Protein AF-A0A2W6THM1-F1 (afdb_monomer_lite)

Radius of gyration: 15.19 Å; chains: 1; bounding box: 40×32×38 Å

Structure (mmCIF, N/CA/C/O backbone):
data_AF-A0A2W6THM1-F1
#
_entry.id   AF-A0A2W6THM1-F1
#
loop_
_atom_site.group_PDB
_atom_site.id
_atom_site.type_symbol
_atom_site.label_atom_id
_atom_site.label_alt_id
_atom_site.label_comp_id
_atom_site.label_asym_id
_atom_site.label_entity_id
_atom_site.label_seq_id
_atom_site.pdbx_PDB_ins_code
_atom_site.Cartn_x
_atom_site.Cartn_y
_atom_site.Cartn_z
_atom_site.occupancy
_atom_site.B_iso_or_equiv
_atom_site.auth_seq_id
_atom_site.auth_comp_id
_atom_site.auth_asym_id
_atom_site.auth_atom_id
_atom_site.pdbx_PDB_model_num
ATOM 1 N N . MET A 1 1 ? -6.007 -5.108 13.536 1.00 90.06 1 MET A N 1
ATOM 2 C CA . MET A 1 1 ? -6.013 -4.083 12.467 1.00 90.06 1 MET A CA 1
ATOM 3 C C . MET A 1 1 ? -7.214 -4.300 11.558 1.00 90.06 1 MET A C 1
ATOM 5 O O . MET A 1 1 ? -7.447 -5.442 11.184 1.00 90.06 1 MET A O 1
ATOM 9 N N . ILE A 1 2 ? -7.938 -3.241 11.189 1.00 93.19 2 ILE A N 1
ATOM 10 C CA . ILE A 1 2 ? -9.060 -3.275 10.232 1.00 93.19 2 ILE A CA 1
ATOM 11 C C . ILE A 1 2 ? -8.714 -2.361 9.041 1.00 93.19 2 ILE A C 1
ATOM 13 O O . ILE A 1 2 ? -8.436 -1.182 9.273 1.00 93.19 2 ILE A O 1
ATOM 17 N N . PRO A 1 3 ? -8.680 -2.857 7.789 1.00 95.31 3 PRO A N 1
ATOM 18 C CA . PRO A 1 3 ? -8.371 -2.030 6.623 1.00 95.31 3 PRO A CA 1
ATOM 19 C C . PRO A 1 3 ? -9.511 -1.047 6.320 1.00 95.31 3 PRO A C 1
ATOM 21 O O . PRO A 1 3 ? -10.680 -1.407 6.412 1.00 95.31 3 PRO A O 1
ATOM 24 N N . ILE A 1 4 ? -9.170 0.181 5.924 1.00 96.69 4 ILE A N 1
ATOM 25 C CA . ILE A 1 4 ? -10.129 1.205 5.475 1.00 96.69 4 ILE A CA 1
ATOM 26 C C . ILE A 1 4 ? -10.003 1.393 3.966 1.00 96.69 4 ILE A C 1
ATOM 28 O O . ILE A 1 4 ? -10.966 1.212 3.232 1.00 96.69 4 ILE A O 1
ATOM 32 N N . GLN A 1 5 ? -8.810 1.747 3.487 1.00 97.81 5 GLN A N 1
ATOM 33 C CA . GLN A 1 5 ? -8.582 2.054 2.077 1.00 97.81 5 GLN A CA 1
ATOM 34 C C . GLN A 1 5 ? -7.159 1.676 1.671 1.00 97.81 5 GLN A C 1
ATOM 36 O O . GLN A 1 5 ? -6.216 1.890 2.430 1.00 97.81 5 GLN A O 1
ATOM 41 N N . LEU A 1 6 ? -6.989 1.179 0.448 1.00 98.38 6 LEU A N 1
ATOM 42 C CA . LEU A 1 6 ? -5.686 1.031 -0.196 1.00 98.38 6 LEU A CA 1
ATOM 43 C C . LEU A 1 6 ? -5.664 1.816 -1.508 1.00 98.38 6 LEU A C 1
ATOM 45 O O . LEU A 1 6 ? -6.508 1.600 -2.375 1.00 98.38 6 LEU A O 1
ATOM 49 N N . THR A 1 7 ? -4.674 2.688 -1.672 1.00 98.62 7 THR A N 1
ATOM 50 C CA . THR A 1 7 ? -4.351 3.332 -2.948 1.00 98.62 7 THR A CA 1
ATOM 51 C C . THR A 1 7 ? -3.069 2.729 -3.513 1.00 98.62 7 THR A C 1
ATOM 53 O O . THR A 1 7 ? -2.063 2.675 -2.808 1.00 98.62 7 THR A O 1
ATOM 56 N N . LEU A 1 8 ? -3.093 2.323 -4.786 1.00 97.75 8 LEU A N 1
ATOM 57 C CA . LEU A 1 8 ? -1.963 1.729 -5.514 1.00 97.75 8 LEU A CA 1
ATOM 58 C C . LEU A 1 8 ? -1.738 2.456 -6.835 1.00 97.75 8 LEU A C 1
ATOM 60 O O . LEU A 1 8 ? -2.699 2.754 -7.533 1.00 97.75 8 LEU A O 1
ATOM 64 N N . GLU A 1 9 ? -0.488 2.702 -7.203 1.00 98.31 9 GLU A N 1
ATOM 65 C CA . GLU A 1 9 ? -0.098 3.305 -8.483 1.00 98.31 9 GLU A CA 1
ATOM 66 C C . GLU A 1 9 ? 1.304 2.821 -8.863 1.00 98.31 9 GLU A C 1
ATOM 68 O O . GLU A 1 9 ? 2.178 2.713 -7.998 1.00 98.31 9 GLU A O 1
ATOM 73 N N . GLY A 1 10 ? 1.526 2.533 -10.146 1.00 97.19 10 GLY A N 1
ATOM 74 C CA . GLY A 1 10 ? 2.810 2.090 -10.688 1.00 97.19 10 GLY A CA 1
ATOM 75 C C . GLY A 1 10 ? 3.384 0.814 -10.066 1.00 97.19 10 GLY A C 1
ATOM 76 O O . GLY A 1 10 ? 4.607 0.668 -10.010 1.00 97.19 10 GLY A O 1
ATOM 77 N N . LEU A 1 11 ? 2.541 -0.101 -9.583 1.00 95.44 11 LEU A N 1
ATOM 78 C CA . LEU A 1 11 ? 2.940 -1.323 -8.873 1.00 95.44 11 LEU A CA 1
ATOM 79 C C . LEU A 1 11 ? 2.455 -2.571 -9.621 1.00 95.44 11 LEU A C 1
ATOM 81 O O . LEU A 1 11 ? 1.253 -2.744 -9.800 1.00 95.44 11 LEU A O 1
ATOM 85 N N . TYR A 1 12 ? 3.357 -3.474 -10.016 1.00 94.00 12 TYR A N 1
ATOM 86 C CA . TYR A 1 12 ? 3.017 -4.691 -10.769 1.00 94.00 12 TYR A CA 1
ATOM 87 C C . TYR A 1 12 ? 2.056 -4.420 -11.945 1.00 94.00 12 TYR A C 1
ATOM 89 O O . TYR A 1 12 ? 2.411 -3.693 -12.867 1.00 94.00 12 TYR A O 1
ATOM 97 N N . SER A 1 13 ? 0.840 -4.981 -11.932 1.00 93.31 13 SER A N 1
ATOM 98 C CA . S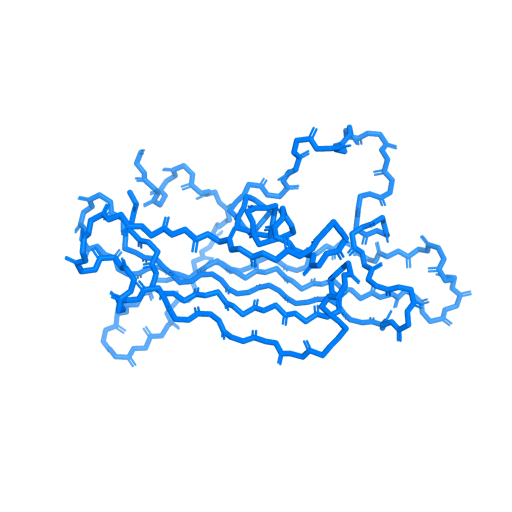ER A 1 13 ? -0.204 -4.751 -12.941 1.00 93.31 13 SER A CA 1
ATOM 99 C C . SER A 1 13 ? -0.985 -3.442 -12.749 1.00 93.31 13 SER A C 1
ATOM 101 O O . SER A 1 13 ? -1.666 -3.004 -13.672 1.00 93.31 13 SER A O 1
ATOM 103 N N . TYR A 1 14 ? -0.889 -2.796 -11.585 1.00 96.56 14 TYR A N 1
ATOM 104 C CA . TYR A 1 14 ? -1.532 -1.516 -11.277 1.00 96.56 14 TYR A CA 1
ATOM 105 C C . TYR A 1 14 ? -0.695 -0.353 -11.810 1.00 96.56 14 TYR A C 1
ATOM 107 O O . TYR A 1 14 ? -0.029 0.346 -11.050 1.00 96.56 14 TYR A O 1
ATOM 115 N N . GLN A 1 15 ? -0.686 -0.172 -13.133 1.00 96.12 15 GLN A N 1
ATOM 116 C CA . GLN A 1 15 ? 0.031 0.936 -13.773 1.00 96.12 15 GLN A CA 1
ATOM 117 C C . GLN A 1 15 ? -0.556 2.293 -13.349 1.00 96.12 15 GLN A C 1
ATOM 119 O O . GLN A 1 15 ? 0.177 3.164 -12.886 1.00 96.12 15 GLN A O 1
ATOM 124 N N . GLU A 1 16 ? -1.877 2.432 -13.457 1.00 97.12 16 GLU A N 1
ATOM 125 C CA . GLU A 1 16 ? -2.622 3.641 -13.098 1.00 97.12 16 GLU A CA 1
ATOM 126 C C . GLU A 1 16 ? -3.120 3.593 -11.652 1.00 97.12 16 GLU A C 1
ATOM 128 O O . GLU A 1 16 ? -3.307 2.515 -11.080 1.00 97.12 16 GLU A O 1
ATOM 133 N N . ARG A 1 17 ? -3.402 4.767 -11.077 1.00 98.12 17 ARG A N 1
ATOM 134 C CA . ARG A 1 17 ? -3.891 4.887 -9.700 1.00 98.12 17 ARG A CA 1
ATOM 135 C C . ARG A 1 17 ? -5.235 4.181 -9.513 1.00 98.12 17 ARG A C 1
ATOM 137 O O . ARG A 1 17 ? -6.228 4.575 -10.113 1.00 98.12 17 ARG A O 1
ATOM 144 N N . GLN A 1 18 ? -5.271 3.208 -8.611 1.00 97.88 18 GLN A N 1
ATOM 145 C CA . GLN A 1 18 ? -6.482 2.530 -8.154 1.00 97.88 18 GLN A CA 1
ATOM 146 C C . GLN A 1 18 ? -6.715 2.800 -6.670 1.00 97.88 18 GLN A C 1
ATOM 148 O O . GLN A 1 18 ? -5.760 2.954 -5.907 1.00 97.88 18 GLN A O 1
ATOM 153 N N . LYS A 1 19 ? -7.987 2.831 -6.266 1.00 97.75 19 LYS A N 1
ATOM 154 C CA . LYS A 1 19 ? -8.411 2.901 -4.867 1.00 97.75 19 LYS A CA 1
ATOM 155 C C . LYS A 1 19 ? -9.341 1.736 -4.567 1.00 97.75 19 LYS A C 1
ATOM 157 O O . LYS A 1 19 ? -10.293 1.510 -5.307 1.00 97.75 19 LYS A O 1
ATOM 162 N N . ILE A 1 20 ? -9.057 1.025 -3.487 1.00 95.88 20 ILE A N 1
ATOM 163 C CA . ILE A 1 20 ? -9.891 -0.049 -2.960 1.00 95.88 20 ILE A CA 1
ATOM 164 C C . ILE A 1 20 ? -10.419 0.431 -1.615 1.00 95.88 20 ILE A C 1
ATOM 166 O O . ILE A 1 20 ? -9.630 0.669 -0.701 1.00 95.88 20 ILE A O 1
ATOM 170 N N . ASP A 1 21 ? -11.734 0.595 -1.525 1.00 95.06 21 ASP A N 1
ATOM 171 C CA . ASP A 1 21 ? -12.441 0.882 -0.280 1.00 95.06 21 ASP A CA 1
ATOM 172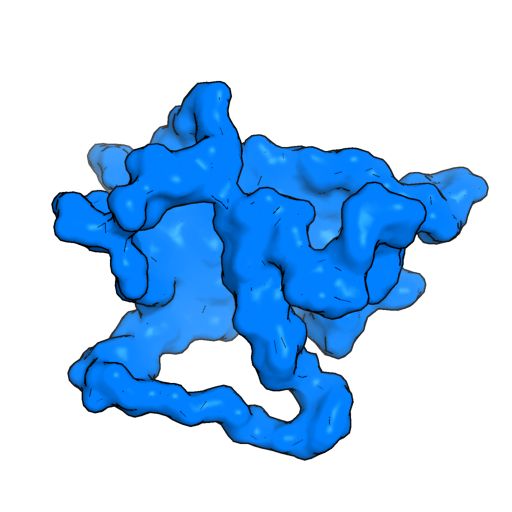 C C . ASP A 1 21 ? -12.829 -0.443 0.386 1.00 95.06 21 ASP A C 1
ATOM 174 O O . ASP A 1 21 ? -13.574 -1.246 -0.181 1.00 95.06 21 ASP A O 1
ATOM 178 N N . PHE A 1 22 ? -12.276 -0.692 1.572 1.00 94.25 22 PHE A N 1
ATOM 179 C CA . PHE A 1 22 ? -12.548 -1.894 2.350 1.00 94.25 22 PHE A CA 1
ATOM 180 C C . PHE A 1 22 ? -13.714 -1.724 3.314 1.00 94.25 22 PHE A C 1
ATOM 182 O O . PHE A 1 22 ? -14.200 -2.739 3.802 1.00 94.25 22 PHE A O 1
ATOM 189 N N . GLN A 1 23 ? -14.191 -0.505 3.584 1.00 90.25 23 GLN A N 1
ATOM 190 C CA . GLN A 1 23 ? -15.208 -0.271 4.612 1.00 90.25 23 GLN A CA 1
ATOM 191 C C . GLN A 1 23 ? -16.460 -1.110 4.330 1.00 90.25 23 GLN A C 1
ATOM 193 O O . GLN A 1 23 ? -16.822 -1.956 5.146 1.00 90.25 23 GLN A O 1
ATOM 198 N N . ASN A 1 24 ? -16.991 -1.013 3.107 1.00 83.81 24 ASN A N 1
ATOM 199 C CA . ASN A 1 24 ? -18.144 -1.803 2.652 1.00 83.81 24 ASN A CA 1
ATOM 200 C C . ASN A 1 24 ? -17.883 -3.322 2.670 1.00 83.81 24 ASN A C 1
ATOM 202 O O . ASN A 1 24 ? -18.798 -4.118 2.853 1.00 83.81 24 ASN A O 1
ATOM 206 N N . LEU A 1 25 ? -16.633 -3.742 2.452 1.00 84.12 25 LEU A N 1
ATOM 207 C CA . LEU A 1 25 ? -16.249 -5.157 2.397 1.00 84.12 25 LEU A CA 1
ATOM 208 C C . LEU A 1 25 ? -16.113 -5.770 3.796 1.00 84.12 25 LEU A C 1
ATOM 210 O O . LEU A 1 25 ? -16.378 -6.954 3.990 1.00 84.12 25 LEU A O 1
ATOM 214 N N . THR A 1 26 ? -15.682 -4.967 4.770 1.00 84.50 26 THR A N 1
ATOM 215 C CA . THR A 1 26 ? -15.456 -5.408 6.150 1.00 84.50 26 THR A CA 1
ATOM 216 C C . THR A 1 26 ? -16.733 -5.483 6.982 1.00 84.50 26 THR A C 1
ATOM 218 O O . THR A 1 26 ? -16.757 -6.241 7.949 1.00 84.50 26 THR A O 1
ATOM 221 N N . GLU A 1 27 ? -17.807 -4.787 6.592 1.00 82.88 27 GLU A N 1
ATOM 222 C CA . GLU A 1 27 ? -19.110 -4.844 7.278 1.00 82.88 27 GLU A CA 1
ATOM 223 C C . GLU A 1 27 ? -19.683 -6.267 7.355 1.00 82.88 27 GLU A C 1
ATOM 225 O O . GLU A 1 27 ? -20.268 -6.650 8.365 1.00 82.88 27 GLU A O 1
ATOM 230 N N . ALA A 1 28 ? -19.463 -7.082 6.319 1.00 80.75 28 ALA A N 1
ATOM 231 C CA . ALA A 1 28 ? -19.918 -8.471 6.272 1.00 80.75 28 ALA A CA 1
ATOM 232 C C . ALA A 1 28 ? -19.008 -9.451 7.045 1.00 80.75 28 ALA A C 1
ATOM 234 O O . ALA A 1 28 ? -19.288 -10.649 7.087 1.00 80.75 28 ALA A O 1
ATOM 235 N N . GLY A 1 29 ? -17.888 -8.982 7.610 1.00 81.62 29 GLY A N 1
ATOM 236 C CA . GLY A 1 29 ? -16.891 -9.797 8.318 1.00 81.62 29 GLY A CA 1
ATOM 237 C C . GLY A 1 29 ? -16.020 -10.696 7.426 1.00 81.62 29 GLY A C 1
ATOM 238 O O . GLY A 1 29 ? -14.960 -11.142 7.862 1.00 81.62 29 GLY A O 1
ATOM 239 N N . LEU A 1 30 ? -16.419 -10.935 6.174 1.00 86.38 30 LEU A N 1
ATOM 240 C CA . LEU A 1 30 ? -15.678 -11.721 5.190 1.00 86.38 30 LEU A CA 1
ATOM 241 C C . LEU A 1 30 ? -15.872 -11.139 3.787 1.00 86.38 30 LEU A C 1
ATOM 243 O O . LEU A 1 30 ? -16.994 -10.888 3.355 1.00 86.38 30 LEU A O 1
ATOM 247 N N . PHE A 1 31 ? -14.776 -11.010 3.043 1.00 90.75 31 PHE A N 1
ATOM 248 C CA . PHE A 1 31 ? -14.795 -10.649 1.630 1.00 90.75 31 PHE A CA 1
ATOM 249 C C . PHE A 1 31 ? -13.805 -11.506 0.839 1.00 90.75 31 PHE A C 1
ATOM 251 O O . PHE A 1 31 ? -12.866 -12.079 1.393 1.00 90.75 31 PHE A O 1
ATOM 258 N N . GLY A 1 32 ? -14.017 -11.592 -0.474 1.00 91.19 32 GLY A N 1
ATOM 259 C CA . GLY A 1 32 ? -13.137 -12.305 -1.395 1.00 91.19 32 GLY A CA 1
ATOM 260 C C . GLY A 1 32 ? -12.568 -11.381 -2.467 1.00 91.19 32 GLY A C 1
ATOM 261 O O . GLY A 1 32 ? -13.226 -10.441 -2.906 1.00 91.19 32 GLY A O 1
ATOM 262 N N . ILE A 1 33 ? -11.343 -11.670 -2.909 1.00 93.25 33 ILE A N 1
ATOM 263 C CA . ILE A 1 33 ? -10.691 -10.993 -4.035 1.00 93.25 33 ILE A CA 1
ATOM 264 C C . ILE A 1 33 ? -10.650 -11.977 -5.209 1.00 93.25 33 ILE A C 1
ATOM 266 O O . ILE A 1 33 ? -9.923 -12.971 -5.167 1.00 93.25 33 ILE A O 1
ATOM 270 N N . PHE A 1 34 ? -11.414 -11.699 -6.267 1.00 93.81 34 PHE A N 1
ATOM 271 C CA . PHE A 1 34 ? -11.592 -12.600 -7.412 1.00 93.81 34 PHE A CA 1
ATOM 272 C C . PHE A 1 34 ? -11.014 -12.019 -8.707 1.00 93.81 34 PHE A C 1
ATOM 274 O O . PHE A 1 34 ? -10.838 -10.812 -8.846 1.00 93.81 34 PHE A O 1
ATOM 281 N N . GLY A 1 35 ? -10.684 -12.893 -9.661 1.00 93.75 35 GLY A N 1
ATOM 282 C CA . GLY A 1 35 ? -10.105 -12.509 -10.952 1.00 93.75 35 GLY A CA 1
ATOM 283 C C . GLY A 1 35 ? -9.197 -13.584 -11.548 1.00 93.75 35 GLY A C 1
ATOM 284 O O . GLY A 1 35 ? -8.776 -14.515 -10.855 1.00 93.75 35 GLY A O 1
ATOM 285 N N . SER A 1 36 ? -8.853 -13.444 -12.828 1.00 96.00 36 SER A N 1
ATOM 286 C CA . SER A 1 36 ? -7.979 -14.365 -13.568 1.00 96.00 36 SER A CA 1
ATOM 287 C C . SER A 1 36 ? -6.536 -14.392 -13.039 1.00 96.00 36 SER A C 1
ATOM 289 O O . SER A 1 36 ? -6.101 -13.526 -12.275 1.00 96.00 36 SER A O 1
ATOM 291 N N . VAL A 1 37 ? -5.760 -15.416 -13.405 1.00 93.31 37 VAL A N 1
ATOM 292 C CA . VAL A 1 37 ? -4.318 -15.458 -13.102 1.00 93.31 37 VAL A CA 1
ATOM 293 C C . VAL A 1 37 ? -3.636 -14.222 -13.705 1.00 93.31 37 VAL A C 1
ATOM 295 O O . VAL A 1 37 ? -3.938 -13.832 -14.826 1.00 93.31 37 VAL A O 1
ATOM 298 N N . GLY A 1 38 ? -2.751 -13.578 -12.938 1.00 89.50 38 GLY A N 1
ATOM 299 C CA . GLY A 1 38 ? -2.064 -12.351 -13.362 1.00 89.50 38 GLY A CA 1
ATOM 300 C C . GLY A 1 38 ? -2.861 -11.052 -13.187 1.00 89.50 38 GLY A C 1
ATOM 301 O O . GLY A 1 38 ? -2.304 -9.983 -13.405 1.00 89.50 38 GLY A O 1
ATOM 302 N N . SER A 1 39 ? -4.115 -11.097 -12.717 1.00 92.31 39 SER A N 1
ATOM 303 C CA . SER A 1 39 ? -4.954 -9.895 -12.552 1.00 92.31 39 SER A CA 1
ATOM 304 C C . SER A 1 39 ? -4.565 -8.970 -11.382 1.00 92.31 39 SER A C 1
ATOM 306 O O . SER A 1 39 ? -5.295 -8.031 -11.087 1.00 92.31 39 SER A O 1
ATOM 308 N N . GLY A 1 40 ? -3.467 -9.244 -10.667 1.00 93.50 40 GLY A N 1
ATOM 309 C CA . GLY A 1 40 ? -2.998 -8.397 -9.560 1.00 93.50 40 GLY A CA 1
ATOM 310 C C . GLY A 1 40 ? -3.646 -8.654 -8.193 1.00 93.50 40 GLY A C 1
ATOM 311 O O . GLY A 1 40 ? -3.517 -7.825 -7.297 1.00 93.50 40 GLY A O 1
ATOM 312 N N . LYS A 1 41 ? -4.320 -9.796 -7.987 1.00 95.06 41 LYS A N 1
ATOM 313 C CA . LYS A 1 41 ? -4.937 -10.142 -6.685 1.00 95.06 41 LYS A CA 1
ATOM 314 C C . LYS A 1 41 ? -3.913 -10.198 -5.547 1.00 95.06 41 LYS A C 1
ATOM 316 O O . LYS A 1 41 ? -4.065 -9.509 -4.548 1.00 95.06 41 LYS A O 1
ATOM 321 N N . SER A 1 42 ? -2.839 -10.976 -5.721 1.00 93.38 42 SER A N 1
ATOM 322 C CA . SER A 1 42 ? -1.759 -11.082 -4.724 1.00 93.38 42 SER A CA 1
ATOM 323 C C . SER A 1 42 ? -1.044 -9.750 -4.502 1.00 93.38 42 SER A C 1
ATOM 325 O O . SER A 1 42 ? -0.619 -9.464 -3.391 1.00 93.38 42 SER A O 1
ATOM 327 N N . SER A 1 43 ? -0.972 -8.906 -5.535 1.00 94.56 43 SER A N 1
ATOM 328 C CA . SER A 1 43 ? -0.357 -7.582 -5.454 1.00 94.56 43 SER A CA 1
ATOM 329 C C . SER A 1 43 ? -1.073 -6.648 -4.471 1.00 94.56 43 SER A C 1
ATOM 331 O O . SER A 1 43 ? -0.417 -5.780 -3.910 1.00 94.56 43 SER A O 1
ATOM 333 N N . ILE A 1 44 ? -2.377 -6.834 -4.218 1.00 95.69 44 ILE A N 1
ATOM 334 C CA . ILE A 1 44 ? -3.114 -6.084 -3.182 1.00 95.69 44 ILE A CA 1
ATOM 335 C C . ILE A 1 44 ? -2.549 -6.413 -1.797 1.00 95.69 44 ILE A C 1
ATOM 337 O O . ILE A 1 44 ? -2.191 -5.511 -1.045 1.00 95.69 44 ILE A O 1
ATOM 341 N N . LEU A 1 45 ? -2.428 -7.706 -1.480 1.00 93.19 45 LEU A N 1
ATOM 342 C CA . LEU A 1 45 ? -1.911 -8.165 -0.189 1.00 93.19 45 LEU A CA 1
ATOM 343 C C . LEU A 1 45 ? -0.438 -7.788 -0.015 1.00 93.19 45 LEU A C 1
ATOM 345 O O . LEU A 1 45 ? -0.052 -7.263 1.024 1.00 93.19 45 LEU A O 1
ATOM 349 N N . GLU A 1 46 ? 0.372 -7.972 -1.059 1.00 92.44 46 GLU A N 1
ATOM 350 C CA . GLU A 1 46 ? 1.780 -7.571 -1.041 1.00 92.44 46 GLU A CA 1
ATOM 351 C C . GLU A 1 46 ? 1.960 -6.068 -0.851 1.00 92.44 46 GLU A C 1
ATOM 353 O O . GLU A 1 46 ? 2.886 -5.657 -0.161 1.00 92.44 46 GLU A O 1
ATOM 358 N N . ALA A 1 47 ? 1.091 -5.238 -1.430 1.00 95.50 47 ALA A N 1
ATOM 359 C CA . ALA A 1 47 ? 1.173 -3.800 -1.241 1.00 95.50 47 ALA A CA 1
ATOM 360 C C . ALA A 1 47 ? 0.834 -3.381 0.192 1.00 95.50 47 ALA A C 1
ATOM 362 O O . ALA A 1 47 ? 1.512 -2.509 0.728 1.00 95.50 47 ALA A O 1
ATOM 363 N N . ILE A 1 48 ? -0.160 -4.015 0.824 1.00 95.50 48 ILE A N 1
ATOM 364 C CA . ILE A 1 48 ? -0.478 -3.794 2.243 1.00 95.50 48 ILE A CA 1
ATOM 365 C C . ILE A 1 48 ? 0.721 -4.190 3.112 1.00 95.50 48 ILE A C 1
ATOM 367 O O . ILE A 1 48 ? 1.198 -3.377 3.906 1.00 95.50 48 ILE A O 1
ATOM 371 N N . SER A 1 49 ? 1.262 -5.398 2.919 1.00 92.94 49 SER A N 1
ATOM 372 C CA . SER A 1 49 ? 2.440 -5.861 3.662 1.00 92.94 49 SER A CA 1
ATOM 373 C C . SER A 1 49 ? 3.640 -4.946 3.440 1.00 92.94 49 SER A C 1
ATOM 375 O O . SER A 1 49 ? 4.298 -4.545 4.398 1.00 92.94 49 SER A O 1
ATOM 377 N N . PHE A 1 50 ? 3.892 -4.533 2.197 1.00 93.12 50 PHE A N 1
ATOM 378 C CA . PHE A 1 50 ? 4.992 -3.631 1.893 1.00 93.12 50 PHE A CA 1
ATOM 379 C C . PHE A 1 50 ? 4.779 -2.255 2.515 1.00 93.12 50 PHE A C 1
ATOM 381 O O . PHE A 1 50 ? 5.723 -1.726 3.088 1.00 93.12 50 PHE A O 1
ATOM 388 N N . ALA A 1 51 ? 3.570 -1.684 2.467 1.00 95.38 51 ALA A N 1
ATOM 389 C CA . ALA A 1 51 ? 3.259 -0.40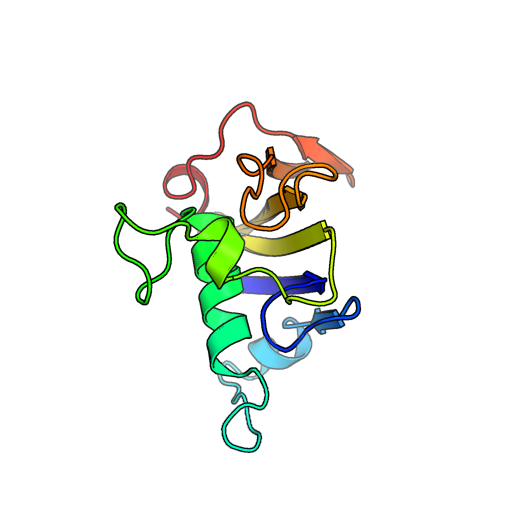2 3.097 1.00 95.38 51 ALA A CA 1
ATOM 390 C C . ALA A 1 51 ? 3.614 -0.411 4.589 1.00 95.38 51 ALA A C 1
ATOM 392 O O . ALA A 1 51 ? 4.288 0.505 5.064 1.00 95.38 51 ALA A O 1
ATOM 393 N N . LEU A 1 52 ? 3.241 -1.478 5.295 1.00 94.44 52 LEU A N 1
ATOM 394 C CA . LEU A 1 52 ? 3.464 -1.620 6.729 1.00 94.44 52 LEU A CA 1
ATOM 395 C C . LEU A 1 52 ? 4.921 -1.968 7.056 1.00 94.44 52 LEU A C 1
ATOM 397 O O . LEU A 1 52 ? 5.577 -1.244 7.796 1.00 94.44 52 LEU A O 1
ATOM 401 N N . TYR A 1 53 ? 5.463 -3.029 6.470 1.00 90.62 53 TYR A N 1
ATOM 402 C CA . TYR A 1 53 ? 6.717 -3.633 6.930 1.00 90.62 53 TYR A CA 1
ATOM 403 C C . TYR A 1 53 ? 7.921 -3.299 6.045 1.00 90.62 53 TYR A C 1
ATOM 405 O O . TYR A 1 53 ? 9.063 -3.440 6.465 1.00 90.62 53 TYR A O 1
ATOM 413 N N . GLY A 1 54 ? 7.700 -2.817 4.819 1.00 87.25 54 GLY A N 1
ATOM 414 C CA . GLY A 1 54 ? 8.777 -2.594 3.846 1.00 87.25 54 GLY A CA 1
ATOM 415 C C . GLY A 1 54 ? 9.372 -3.888 3.292 1.00 87.25 54 GLY A C 1
ATOM 416 O O . GLY A 1 54 ? 10.390 -3.857 2.596 1.00 87.25 54 GLY A O 1
ATOM 417 N N . GLU A 1 55 ? 8.720 -5.012 3.578 1.00 75.88 55 GLU A N 1
ATOM 418 C CA . GLU A 1 55 ? 9.084 -6.346 3.131 1.00 75.88 55 GLU A CA 1
ATOM 419 C C . GLU A 1 55 ? 7.892 -7.013 2.440 1.00 75.88 55 GLU A C 1
ATOM 421 O O . GLU A 1 55 ? 6.733 -6.661 2.665 1.00 75.88 55 GLU A O 1
ATOM 426 N N . THR A 1 56 ? 8.189 -7.974 1.571 1.00 68.56 56 THR A N 1
ATOM 427 C CA . THR A 1 56 ? 7.196 -8.801 0.877 1.00 68.56 56 THR A CA 1
ATOM 428 C C . THR A 1 56 ? 7.673 -10.243 0.897 1.00 68.56 56 THR A C 1
ATOM 4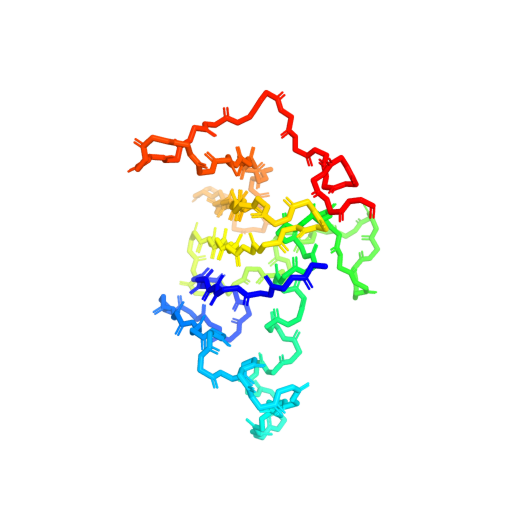30 O O . THR A 1 56 ? 8.856 -10.476 0.650 1.00 68.56 56 THR A O 1
ATOM 433 N N . GLU A 1 57 ? 6.768 -11.206 1.070 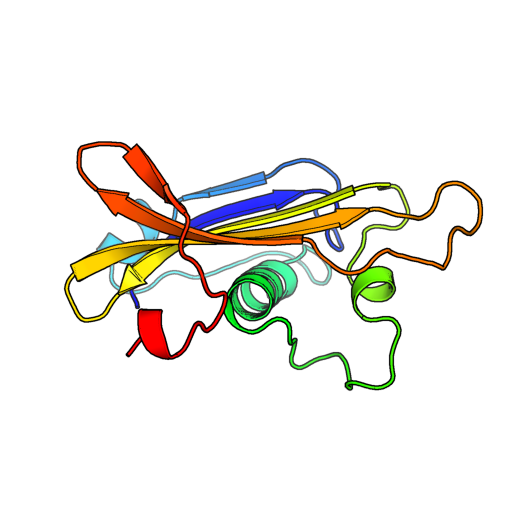1.00 62.44 57 GLU A N 1
ATOM 434 C CA . GLU A 1 57 ? 7.101 -12.642 1.130 1.00 62.44 57 GLU A CA 1
ATOM 435 C C . GLU A 1 57 ? 7.856 -13.164 -0.105 1.00 62.44 57 GLU A C 1
ATOM 437 O O . GLU A 1 57 ? 8.596 -14.138 -0.023 1.00 62.44 57 GLU A O 1
ATOM 442 N N . ARG A 1 58 ? 7.690 -12.513 -1.263 1.00 61.12 58 ARG A N 1
ATOM 443 C CA . ARG A 1 58 ? 8.275 -12.951 -2.538 1.00 61.12 58 ARG A CA 1
ATOM 444 C C . ARG A 1 58 ? 9.728 -12.535 -2.765 1.00 61.12 58 ARG A C 1
ATOM 446 O O . ARG A 1 58 ? 10.331 -13.025 -3.715 1.00 61.12 58 ARG A O 1
ATOM 453 N N . LEU A 1 59 ? 10.280 -11.610 -1.976 1.00 57.81 59 LEU A N 1
ATOM 454 C CA . LEU A 1 59 ? 11.535 -10.938 -2.323 1.00 57.81 59 LEU A CA 1
ATOM 455 C C . LEU A 1 59 ? 12.521 -10.929 -1.148 1.00 57.81 59 LEU A C 1
ATOM 457 O O . LEU A 1 59 ? 12.360 -10.190 -0.172 1.00 57.81 59 LEU A O 1
ATOM 461 N N . ASN A 1 60 ? 13.5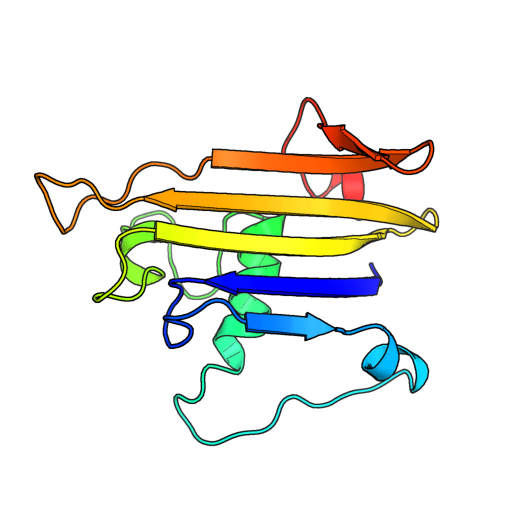88 -11.721 -1.284 1.00 55.03 60 ASN A N 1
ATOM 462 C CA . ASN A 1 60 ? 14.702 -11.761 -0.339 1.00 55.03 60 ASN A CA 1
ATOM 463 C C . ASN A 1 60 ? 15.376 -10.382 -0.223 1.00 55.03 60 ASN A C 1
ATOM 465 O O . ASN A 1 60 ? 15.434 -9.616 -1.184 1.00 55.03 60 ASN A O 1
ATOM 469 N N . ALA A 1 61 ? 15.963 -10.080 0.940 1.00 55.06 61 ALA A N 1
ATOM 470 C CA . ALA A 1 61 ? 16.650 -8.810 1.222 1.00 55.06 61 ALA A CA 1
ATOM 471 C C . ALA A 1 61 ? 17.850 -8.489 0.301 1.00 55.06 61 ALA A C 1
ATOM 473 O O . ALA A 1 61 ? 18.393 -7.390 0.365 1.00 55.06 61 ALA A O 1
ATOM 474 N N . ARG A 1 62 ? 18.268 -9.435 -0.552 1.00 53.12 62 ARG A N 1
ATOM 475 C CA . ARG A 1 62 ? 19.373 -9.282 -1.512 1.00 53.12 62 ARG A CA 1
ATOM 476 C C . ARG A 1 62 ? 18.935 -8.801 -2.902 1.00 53.12 62 ARG A C 1
ATOM 478 O O . ARG A 1 62 ? 19.799 -8.419 -3.684 1.00 53.12 62 ARG A O 1
ATOM 485 N N . ASP A 1 63 ? 17.637 -8.792 -3.205 1.00 59.00 63 ASP A N 1
ATOM 486 C CA . ASP A 1 63 ? 17.130 -8.403 -4.524 1.00 59.00 63 ASP A CA 1
ATOM 487 C C . ASP A 1 63 ? 16.762 -6.917 -4.591 1.00 59.00 63 ASP A C 1
ATOM 489 O O . ASP A 1 63 ? 16.372 -6.310 -3.593 1.00 59.00 63 ASP A O 1
ATOM 493 N N . LYS A 1 64 ? 16.837 -6.325 -5.793 1.00 73.62 64 LYS A N 1
ATOM 494 C CA . LYS A 1 64 ? 16.345 -4.970 -6.108 1.00 73.62 64 LYS A CA 1
ATOM 495 C C . LYS A 1 64 ? 14.810 -4.910 -5.962 1.00 73.62 64 LYS A C 1
ATOM 497 O O . LYS A 1 64 ? 14.085 -4.785 -6.946 1.00 73.62 64 LYS A O 1
ATOM 502 N N . ARG A 1 65 ? 14.282 -5.038 -4.739 1.00 79.31 65 ARG A N 1
ATOM 503 C CA . ARG A 1 65 ? 12.846 -5.258 -4.476 1.00 79.31 65 ARG A CA 1
ATOM 504 C C . ARG A 1 65 ? 11.970 -4.155 -5.050 1.00 79.31 65 ARG A C 1
ATOM 506 O O . ARG A 1 65 ? 10.990 -4.434 -5.726 1.00 79.31 65 ARG A O 1
ATOM 513 N N . THR A 1 66 ? 12.371 -2.906 -4.839 1.00 82.06 66 THR A N 1
ATOM 514 C CA . THR A 1 66 ? 11.674 -1.728 -5.369 1.00 82.06 66 THR A CA 1
ATOM 515 C C . THR A 1 66 ? 11.615 -1.729 -6.896 1.00 82.06 66 THR A C 1
ATOM 517 O O . THR A 1 66 ? 10.595 -1.344 -7.458 1.00 82.06 66 THR A O 1
ATOM 520 N N . TYR A 1 67 ? 12.657 -2.217 -7.575 1.00 86.94 67 TYR A N 1
ATOM 521 C CA . TYR A 1 67 ? 12.640 -2.418 -9.025 1.00 86.94 67 TYR A CA 1
ATOM 522 C C . TYR A 1 67 ? 11.678 -3.537 -9.431 1.00 86.94 67 TYR A C 1
ATOM 524 O O . TYR A 1 67 ? 10.844 -3.323 -10.305 1.00 86.94 67 TYR A O 1
ATOM 532 N N . ASN A 1 68 ? 11.742 -4.690 -8.762 1.00 88.00 68 ASN A N 1
ATOM 533 C CA . ASN A 1 68 ? 10.906 -5.852 -9.080 1.00 88.00 68 ASN A CA 1
ATOM 534 C C . ASN A 1 68 ? 9.406 -5.604 -8.835 1.00 88.00 68 ASN A C 1
ATOM 536 O O . ASN A 1 68 ? 8.565 -6.181 -9.520 1.00 88.00 68 ASN A O 1
ATOM 540 N N . MET A 1 69 ? 9.069 -4.747 -7.870 1.00 91.00 69 MET A N 1
ATOM 541 C CA . MET A 1 69 ? 7.690 -4.355 -7.566 1.00 91.00 69 MET A CA 1
ATOM 542 C C . MET A 1 69 ? 7.154 -3.270 -8.511 1.00 91.00 69 MET A C 1
ATOM 544 O O . MET A 1 69 ? 5.946 -3.186 -8.745 1.00 91.00 69 MET A O 1
ATOM 548 N N . MET A 1 70 ? 8.031 -2.416 -9.043 1.00 93.62 70 MET A N 1
ATOM 549 C CA . MET A 1 70 ? 7.638 -1.305 -9.906 1.00 93.62 70 MET A CA 1
ATOM 550 C C . MET A 1 70 ? 7.151 -1.812 -11.265 1.00 93.62 70 MET A C 1
ATOM 552 O O . MET A 1 70 ? 7.812 -2.608 -11.931 1.00 93.62 70 MET A O 1
ATOM 556 N N . ASN A 1 71 ? 6.022 -1.283 -11.734 1.00 95.44 71 ASN A N 1
ATOM 557 C CA . ASN A 1 71 ? 5.593 -1.499 -13.111 1.00 95.44 71 ASN A CA 1
ATOM 558 C C . ASN A 1 71 ? 6.654 -0.942 -14.088 1.00 95.44 71 ASN A C 1
ATOM 560 O O . ASN A 1 71 ? 7.112 0.193 -13.950 1.00 95.44 71 ASN A O 1
ATOM 564 N N . LEU A 1 72 ? 7.045 -1.725 -15.099 1.00 93.44 72 LEU A N 1
ATOM 565 C CA . LEU A 1 72 ? 8.117 -1.349 -16.036 1.00 93.44 72 LEU A CA 1
ATOM 566 C C . LEU A 1 72 ? 7.789 -0.123 -16.903 1.00 93.44 72 LEU A C 1
ATOM 568 O O . LEU A 1 72 ? 8.698 0.521 -17.417 1.00 93.44 72 LEU A O 1
ATOM 572 N N . LYS A 1 73 ? 6.509 0.220 -17.062 1.00 94.81 73 LYS A N 1
ATOM 573 C CA . LYS A 1 73 ? 6.055 1.413 -17.789 1.00 94.81 73 LYS A CA 1
ATOM 574 C C . LYS A 1 73 ? 5.872 2.628 -16.873 1.00 94.81 73 LYS A C 1
ATOM 576 O O . LYS A 1 73 ? 5.508 3.697 -17.353 1.00 94.81 73 LYS A O 1
ATOM 581 N N . SER A 1 74 ? 6.139 2.487 -15.575 1.00 95.69 74 SER A N 1
ATOM 582 C CA . SER A 1 74 ? 5.995 3.548 -14.580 1.00 95.69 74 SER A CA 1
ATOM 583 C C . SER A 1 74 ? 7.356 4.063 -14.101 1.00 95.69 74 SER A C 1
ATOM 585 O O . SER A 1 74 ? 8.331 3.320 -13.957 1.00 95.69 74 SER A O 1
ATOM 587 N N . ASN A 1 75 ? 7.402 5.364 -13.807 1.00 95.19 75 ASN A N 1
ATOM 588 C CA . ASN A 1 75 ? 8.562 6.040 -13.207 1.00 95.19 75 ASN A CA 1
ATOM 589 C C . ASN A 1 75 ? 8.372 6.346 -11.714 1.00 95.19 75 ASN A C 1
ATOM 591 O O . ASN A 1 75 ? 9.296 6.809 -11.042 1.00 95.19 75 ASN A O 1
ATOM 595 N N . ARG A 1 76 ? 7.169 6.100 -11.197 1.00 95.56 76 ARG A N 1
ATOM 596 C CA . ARG A 1 76 ? 6.760 6.316 -9.814 1.00 95.56 76 ARG A CA 1
ATOM 597 C C . ARG A 1 76 ? 5.898 5.138 -9.391 1.00 95.56 76 ARG A C 1
ATOM 599 O O . ARG A 1 76 ? 5.045 4.713 -10.162 1.00 95.56 76 ARG A O 1
ATOM 606 N N . SER A 1 77 ? 6.113 4.670 -8.173 1.00 96.88 77 SER A N 1
ATOM 607 C CA . SER A 1 77 ? 5.209 3.760 -7.484 1.00 96.88 77 SER A CA 1
ATOM 608 C C . SER A 1 77 ? 4.766 4.409 -6.187 1.00 96.88 77 SER A C 1
ATOM 610 O O . SER A 1 77 ? 5.572 5.036 -5.493 1.00 96.88 77 SER A O 1
ATOM 612 N N . TYR A 1 78 ? 3.486 4.271 -5.870 1.00 98.19 78 TYR A N 1
ATOM 613 C CA . TYR A 1 78 ? 2.890 4.860 -4.684 1.00 98.19 78 TYR A CA 1
ATOM 614 C C . TYR A 1 78 ? 1.909 3.887 -4.050 1.00 98.19 78 TYR A C 1
ATOM 616 O O . TYR A 1 78 ? 1.039 3.338 -4.729 1.00 98.19 78 TYR A O 1
ATOM 624 N N . ILE A 1 79 ? 2.063 3.697 -2.744 1.00 98.44 79 ILE A N 1
ATOM 625 C CA . ILE A 1 79 ? 1.165 2.908 -1.915 1.00 98.44 79 ILE A CA 1
ATOM 626 C C . ILE A 1 79 ? 0.747 3.776 -0.731 1.00 98.44 79 ILE A C 1
ATOM 628 O O . ILE A 1 79 ? 1.597 4.351 -0.052 1.00 98.44 79 ILE A O 1
ATOM 632 N N . GLU A 1 80 ? -0.555 3.857 -0.485 1.00 98.69 80 GLU A N 1
ATOM 633 C CA . GLU A 1 80 ? -1.147 4.479 0.700 1.00 98.69 80 GLU A CA 1
ATOM 634 C C . GLU A 1 80 ? -2.158 3.505 1.287 1.00 98.69 80 GLU A C 1
ATOM 636 O O . GLU A 1 80 ? -3.086 3.094 0.592 1.00 98.69 80 GLU A O 1
ATOM 641 N N . PHE A 1 81 ? -1.964 3.124 2.543 1.00 98.56 81 PHE A N 1
ATOM 642 C CA . PHE A 1 81 ? -2.830 2.187 3.237 1.00 98.56 81 PHE A CA 1
ATOM 643 C C . PHE A 1 81 ? -3.363 2.807 4.525 1.00 98.56 81 PHE A C 1
ATOM 645 O O . PHE A 1 81 ? -2.595 3.084 5.447 1.00 98.56 81 PHE A O 1
ATOM 652 N N . ASP A 1 82 ? -4.678 2.995 4.571 1.00 98.25 82 ASP A N 1
ATOM 653 C CA . ASP A 1 82 ? -5.409 3.512 5.722 1.00 98.25 82 ASP A CA 1
ATOM 654 C C . ASP A 1 82 ? -6.027 2.350 6.497 1.00 98.25 82 ASP A C 1
ATOM 656 O O . ASP A 1 82 ? -6.659 1.468 5.909 1.00 98.25 82 ASP A O 1
ATOM 660 N N . PHE A 1 83 ? -5.888 2.363 7.821 1.00 97.44 83 PHE A N 1
ATOM 661 C CA . PHE A 1 83 ? -6.398 1.302 8.687 1.00 97.44 83 PHE A CA 1
ATOM 662 C C . PHE A 1 83 ? -6.744 1.805 10.090 1.00 97.44 83 PHE A C 1
ATOM 664 O O . PHE A 1 83 ? -6.275 2.854 10.531 1.00 97.44 83 PHE A O 1
ATOM 671 N N . ILE A 1 84 ? -7.551 1.022 10.803 1.00 96.25 84 ILE A N 1
ATOM 672 C CA . ILE A 1 84 ? -7.819 1.170 12.235 1.00 96.25 84 ILE A CA 1
ATOM 673 C C . ILE A 1 84 ? -6.966 0.154 13.001 1.00 96.25 84 ILE A C 1
ATOM 675 O O . ILE A 1 84 ? -6.913 -1.027 12.632 1.00 96.25 84 ILE A O 1
ATOM 679 N N . ASN A 1 85 ? -6.278 0.588 14.055 1.00 95.75 85 ASN A N 1
ATOM 680 C CA . ASN A 1 85 ? -5.497 -0.307 14.909 1.00 95.75 85 ASN A CA 1
ATOM 681 C C . ASN A 1 85 ? -6.321 -0.951 16.043 1.00 95.75 85 ASN A C 1
ATOM 683 O O . ASN A 1 85 ? -7.536 -0.795 16.117 1.00 95.75 85 ASN A O 1
ATOM 687 N N . TYR A 1 86 ? -5.654 -1.696 16.930 1.00 92.94 86 TYR A N 1
ATOM 688 C CA . TYR A 1 86 ? -6.273 -2.339 18.097 1.00 92.94 86 TYR A CA 1
ATOM 689 C C . TYR A 1 86 ? -6.858 -1.353 19.128 1.00 92.94 86 TYR A C 1
ATOM 691 O O . TYR A 1 86 ? -7.790 -1.709 19.841 1.00 92.94 86 TYR A O 1
ATOM 699 N N . GLU A 1 87 ? -6.364 -0.112 19.181 1.00 95.25 87 GLU A N 1
ATOM 700 C CA . GLU A 1 87 ? -6.870 0.963 20.053 1.00 95.25 87 GLU A CA 1
ATOM 701 C C . GLU A 1 87 ? -7.972 1.803 19.388 1.00 95.25 87 GLU A C 1
ATOM 703 O O . GLU A 1 87 ? -8.301 2.889 19.864 1.00 95.25 87 GLU A O 1
ATOM 708 N N . ASN A 1 88 ? -8.523 1.337 18.264 1.00 94.88 88 ASN A N 1
ATOM 709 C CA . ASN A 1 88 ? -9.520 2.055 17.472 1.00 94.88 88 ASN A CA 1
ATOM 710 C C . ASN A 1 88 ? -9.040 3.424 16.936 1.00 94.88 88 ASN A C 1
ATOM 712 O O . ASN A 1 88 ? -9.843 4.315 16.652 1.00 94.88 88 ASN A O 1
ATOM 716 N N . LYS A 1 89 ? -7.723 3.604 16.780 1.00 96.62 89 LYS A N 1
ATOM 717 C CA . LYS A 1 89 ? -7.110 4.794 16.178 1.00 96.62 89 LYS A CA 1
ATOM 718 C C . LYS A 1 89 ? -6.877 4.578 14.690 1.00 96.62 89 LYS A C 1
ATOM 720 O O . LYS A 1 89 ? -6.498 3.489 14.256 1.00 96.62 89 LYS A O 1
ATOM 725 N N . LYS A 1 90 ? -7.080 5.639 13.909 1.00 97.81 90 LYS A N 1
ATOM 726 C CA . LYS A 1 90 ? -6.918 5.626 12.455 1.00 97.81 90 LYS A CA 1
ATOM 727 C C . LYS A 1 90 ? -5.501 6.049 12.070 1.00 97.81 90 LYS A C 1
ATOM 729 O O . LYS A 1 90 ? -5.050 7.137 12.426 1.00 97.81 90 LYS A O 1
ATOM 734 N N . TYR A 1 91 ? -4.839 5.199 11.295 1.00 98.38 91 TYR A N 1
ATOM 735 C CA . TYR A 1 91 ? -3.485 5.401 10.796 1.00 98.38 91 TYR A CA 1
ATOM 736 C C . TYR A 1 91 ? -3.433 5.309 9.277 1.00 98.38 91 TYR A C 1
ATOM 738 O O . TYR A 1 91 ? -4.316 4.732 8.638 1.00 98.38 91 TYR A O 1
ATOM 746 N N . ARG A 1 92 ? -2.366 5.875 8.718 1.00 98.56 92 ARG A N 1
ATOM 747 C CA . ARG A 1 92 ? -2.017 5.794 7.304 1.00 98.56 92 ARG A CA 1
ATOM 748 C C . ARG A 1 92 ? -0.549 5.449 7.155 1.00 98.56 92 ARG A C 1
ATOM 750 O O . ARG A 1 92 ? 0.302 6.138 7.710 1.00 98.56 92 ARG A O 1
ATOM 757 N N . ALA A 1 93 ? -0.251 4.433 6.360 1.00 98.31 93 ALA A N 1
ATOM 758 C CA . ALA A 1 93 ? 1.099 4.084 5.947 1.00 98.31 93 ALA A CA 1
ATOM 759 C C . ALA A 1 93 ? 1.302 4.471 4.481 1.00 98.31 93 ALA A C 1
ATOM 761 O O . ALA A 1 93 ? 0.537 4.040 3.619 1.00 98.31 93 ALA A O 1
ATOM 762 N N . THR A 1 94 ? 2.333 5.264 4.184 1.00 98.25 94 THR A N 1
ATOM 763 C CA . THR A 1 94 ? 2.685 5.622 2.803 1.00 98.25 94 THR A CA 1
ATOM 764 C C . THR A 1 94 ? 4.068 5.122 2.431 1.00 98.25 94 THR A C 1
ATOM 766 O O . THR A 1 94 ? 4.999 5.187 3.237 1.00 98.25 94 THR A O 1
ATOM 769 N N . ARG A 1 95 ? 4.205 4.646 1.190 1.00 96.88 95 ARG A N 1
ATOM 770 C CA . ARG A 1 95 ? 5.495 4.370 0.553 1.00 96.88 95 ARG A CA 1
ATOM 771 C C . ARG A 1 95 ? 5.495 4.890 -0.870 1.00 96.88 95 ARG A C 1
ATOM 773 O O . ARG A 1 95 ? 4.657 4.500 -1.680 1.00 96.88 95 ARG A O 1
ATOM 780 N N . GLU A 1 96 ? 6.463 5.742 -1.181 1.00 96.62 96 GLU A N 1
ATOM 781 C CA . GLU A 1 96 ? 6.692 6.252 -2.530 1.00 96.62 96 GLU A CA 1
ATOM 782 C C . GLU A 1 96 ? 8.122 5.966 -2.963 1.00 96.62 96 GLU A C 1
ATOM 784 O O . GLU A 1 96 ? 9.070 6.296 -2.257 1.00 96.62 96 GLU A O 1
ATOM 789 N N . PHE A 1 97 ? 8.295 5.412 -4.156 1.00 93.62 97 PHE A N 1
ATOM 790 C CA . PHE A 1 97 ? 9.612 5.222 -4.752 1.00 93.62 97 PHE A CA 1
ATOM 791 C C . PHE A 1 97 ? 9.585 5.587 -6.231 1.00 93.62 97 PHE A C 1
ATOM 793 O O . PHE A 1 97 ? 8.561 5.489 -6.910 1.00 93.62 97 PHE A O 1
ATOM 800 N N . ARG A 1 98 ? 10.722 6.082 -6.724 1.00 94.88 98 ARG A N 1
ATOM 801 C CA . ARG A 1 98 ? 10.856 6.614 -8.083 1.00 94.88 98 ARG A CA 1
ATOM 802 C C . ARG A 1 98 ? 12.023 5.968 -8.799 1.00 94.88 98 ARG A C 1
ATOM 804 O O . ARG A 1 98 ? 13.083 5.747 -8.208 1.00 94.88 98 ARG A O 1
ATOM 811 N N . ARG A 1 99 ? 11.827 5.724 -10.090 1.00 94.19 99 ARG A N 1
ATOM 812 C CA . ARG A 1 99 ? 12.875 5.245 -10.982 1.00 94.19 99 ARG A CA 1
ATOM 813 C C . ARG A 1 99 ? 13.932 6.328 -11.174 1.00 94.19 99 ARG A C 1
ATOM 815 O O . ARG A 1 99 ? 13.617 7.520 -11.244 1.00 94.19 99 ARG A O 1
ATOM 822 N N . ASN A 1 100 ? 15.193 5.928 -11.240 1.00 93.25 100 ASN A N 1
ATOM 823 C CA . ASN A 1 100 ? 16.270 6.824 -11.618 1.00 93.25 100 ASN A CA 1
ATOM 824 C C . ASN A 1 100 ? 16.161 7.143 -13.120 1.00 93.25 100 ASN A C 1
ATOM 826 O O . ASN A 1 100 ? 16.057 6.249 -13.954 1.00 93.25 100 ASN A O 1
ATOM 830 N N . SER A 1 101 ? 16.188 8.429 -13.477 1.00 90.88 101 SER A N 1
ATOM 831 C CA . SER A 1 101 ? 16.033 8.877 -14.867 1.00 90.88 101 SER A CA 1
ATOM 832 C C . SER A 1 101 ? 17.226 8.543 -15.766 1.00 90.88 101 SER A C 1
ATOM 834 O O . SER A 1 101 ? 17.086 8.569 -16.984 1.00 90.88 101 SER A O 1
ATOM 836 N N . LYS A 1 102 ? 18.395 8.250 -15.183 1.00 92.81 102 LYS A N 1
ATOM 837 C CA . LYS A 1 102 ? 19.633 7.919 -15.907 1.00 92.81 102 LYS A CA 1
ATOM 838 C C . LYS A 1 102 ? 19.960 6.426 -15.894 1.00 92.81 102 LYS A C 1
ATOM 840 O O . LYS A 1 102 ? 20.711 5.973 -16.748 1.00 92.81 102 LYS A O 1
ATOM 845 N N . ASN A 1 103 ? 19.428 5.674 -14.932 1.00 91.12 103 ASN A N 1
ATOM 846 C CA . ASN A 1 103 ? 19.640 4.235 -14.815 1.00 91.12 103 ASN A CA 1
ATOM 847 C C . ASN A 1 103 ? 18.301 3.546 -14.545 1.00 91.12 103 ASN A C 1
ATOM 849 O O . ASN A 1 103 ? 17.813 3.552 -13.421 1.00 91.12 103 ASN A O 1
ATOM 853 N N . PHE A 1 104 ? 17.708 2.955 -15.582 1.00 88.00 104 PHE A N 1
ATOM 854 C CA . PHE A 1 104 ? 16.367 2.381 -15.502 1.00 88.00 104 PHE A CA 1
ATOM 855 C C . PHE A 1 104 ? 16.250 1.295 -14.426 1.00 88.00 104 PHE A C 1
ATOM 857 O O . PHE A 1 104 ? 15.230 1.227 -13.749 1.00 88.00 104 PHE A O 1
ATOM 864 N N . GLU A 1 105 ? 17.277 0.466 -14.234 1.00 87.00 105 GLU A N 1
ATOM 865 C CA . GLU A 1 105 ? 17.246 -0.604 -13.231 1.00 87.00 105 GLU A CA 1
ATOM 866 C C . GLU A 1 105 ? 17.412 -0.113 -11.791 1.00 87.00 105 GLU A C 1
ATOM 868 O O . GLU A 1 105 ? 17.206 -0.878 -10.848 1.00 87.00 105 GLU A O 1
ATOM 873 N N . ASP A 1 106 ? 17.824 1.140 -11.617 1.00 87.69 106 ASP A N 1
ATOM 874 C CA . ASP A 1 106 ? 17.980 1.756 -10.312 1.00 87.69 106 ASP A CA 1
ATOM 875 C C . ASP A 1 106 ? 16.663 2.416 -9.888 1.00 87.69 106 ASP A C 1
ATOM 877 O O . ASP A 1 106 ? 16.139 3.330 -10.534 1.00 87.69 106 ASP A O 1
ATOM 881 N N . VAL A 1 107 ? 16.109 1.937 -8.777 1.00 85.31 107 VAL A N 1
ATOM 882 C CA . VAL A 1 107 ? 14.909 2.494 -8.159 1.00 85.31 107 VAL A CA 1
ATOM 883 C C . VAL A 1 107 ? 15.283 2.978 -6.773 1.00 85.31 107 VAL A C 1
ATOM 885 O O . VAL A 1 107 ? 15.718 2.199 -5.926 1.00 85.31 107 VAL A O 1
ATOM 888 N N . LYS A 1 108 ? 15.090 4.281 -6.556 1.00 85.31 108 LYS A N 1
ATOM 889 C CA . LYS A 1 108 ? 15.520 4.971 -5.340 1.00 85.31 108 LYS A CA 1
ATOM 890 C C . LYS A 1 108 ? 14.868 4.368 -4.100 1.00 85.31 108 LYS A C 1
ATOM 892 O O . LYS A 1 108 ? 13.738 3.876 -4.160 1.00 85.31 108 LYS A O 1
ATOM 897 N N . THR A 1 109 ? 15.567 4.486 -2.971 1.00 84.31 109 THR A N 1
ATOM 898 C CA . THR A 1 109 ? 15.041 4.126 -1.651 1.00 84.31 109 THR A CA 1
ATOM 899 C C . THR A 1 109 ? 13.657 4.746 -1.446 1.00 84.31 109 THR A C 1
ATOM 901 O O . THR A 1 109 ? 13.490 5.939 -1.727 1.00 84.31 109 THR A O 1
ATOM 904 N N . PRO A 1 110 ? 12.665 3.973 -0.973 1.00 85.62 110 PRO A N 1
ATOM 905 C CA . PRO A 1 110 ? 11.335 4.504 -0.741 1.00 85.62 110 PRO A CA 1
ATOM 906 C C . PRO A 1 110 ? 11.346 5.614 0.306 1.00 85.62 110 PRO A C 1
ATOM 908 O O . PRO A 1 110 ? 11.949 5.467 1.368 1.00 85.62 110 PRO A O 1
ATOM 911 N N . ASN A 1 111 ? 10.625 6.694 0.027 1.00 93.75 111 ASN A N 1
ATOM 912 C CA . ASN A 1 111 ? 10.162 7.607 1.058 1.00 93.75 111 ASN A CA 1
ATOM 913 C C . ASN A 1 111 ? 9.009 6.928 1.809 1.00 93.75 111 ASN A C 1
ATOM 915 O O . ASN A 1 111 ? 8.077 6.425 1.175 1.00 93.75 111 ASN A O 1
ATOM 919 N N . VAL A 1 112 ? 9.096 6.887 3.137 1.00 96.31 112 VAL A N 1
ATOM 920 C CA . VAL A 1 112 ? 8.137 6.213 4.013 1.00 96.31 112 VAL A CA 1
ATOM 921 C C . VAL A 1 112 ? 7.670 7.207 5.059 1.00 96.31 112 VAL A C 1
ATOM 923 O O . VAL A 1 112 ? 8.484 7.709 5.830 1.00 96.31 112 VAL A O 1
ATOM 926 N N . VAL A 1 113 ? 6.365 7.457 5.109 1.00 97.88 113 VAL A N 1
ATOM 927 C CA . VAL A 1 113 ? 5.765 8.323 6.129 1.00 97.88 113 VAL A CA 1
ATOM 928 C C . VAL A 1 113 ? 4.518 7.655 6.669 1.00 97.88 113 VAL A C 1
ATOM 930 O O . VAL A 1 113 ? 3.645 7.235 5.900 1.00 97.88 113 VAL A O 1
ATOM 933 N N . PHE A 1 114 ? 4.450 7.537 7.991 1.00 98.12 114 PHE A N 1
ATOM 934 C CA . PHE A 1 114 ? 3.252 7.093 8.690 1.00 98.12 114 PHE A CA 1
ATOM 935 C C . PHE A 1 114 ? 2.538 8.301 9.282 1.00 98.12 114 PHE A C 1
ATOM 937 O O . PHE A 1 114 ? 3.179 9.283 9.644 1.00 98.12 114 PHE A O 1
ATOM 944 N N . TYR A 1 115 ? 1.216 8.229 9.369 1.00 98.38 115 TYR A N 1
ATOM 945 C CA . TYR A 1 115 ? 0.383 9.299 9.896 1.00 98.38 115 TYR A CA 1
ATOM 946 C C . TYR A 1 115 ? -0.635 8.741 10.878 1.00 98.38 115 TYR A C 1
ATOM 948 O O . TYR A 1 115 ? -1.133 7.630 10.696 1.00 98.38 115 TYR A O 1
ATOM 956 N N . GLU A 1 116 ? -0.996 9.551 11.863 1.00 98.06 116 GLU A N 1
ATOM 957 C CA . GLU A 1 116 ? -2.149 9.338 12.730 1.00 98.06 116 GLU A CA 1
ATOM 958 C C . GLU A 1 116 ? -3.218 10.384 12.406 1.00 98.06 116 GLU A C 1
ATOM 960 O O . GLU A 1 116 ? -2.913 11.562 12.210 1.00 98.06 116 GLU A O 1
ATOM 965 N N . TRP A 1 117 ? -4.477 9.963 12.333 1.00 98.31 117 TRP A N 1
ATOM 966 C CA . TRP A 1 117 ? -5.595 10.880 12.144 1.00 98.31 117 TRP A CA 1
ATOM 967 C C . TRP A 1 117 ? -5.975 11.529 13.478 1.00 98.31 117 TRP A C 1
ATOM 969 O O . TRP A 1 117 ? -6.459 10.853 14.386 1.00 98.31 117 TRP A O 1
ATOM 979 N N . LYS A 1 118 ? -5.780 12.846 13.596 1.00 97.19 118 LYS A N 1
ATOM 980 C CA . LYS A 1 118 ? -6.148 13.653 14.769 1.00 97.19 118 LYS A CA 1
ATOM 981 C C . LYS A 1 118 ? -6.733 14.984 14.325 1.00 97.19 118 LYS A C 1
ATOM 983 O O . LYS A 1 118 ? -6.227 15.593 13.387 1.00 97.19 118 LYS A O 1
ATOM 988 N N . ASN A 1 119 ? -7.762 15.457 15.028 1.00 95.25 119 ASN A N 1
ATOM 989 C CA . ASN A 1 119 ? -8.375 16.768 14.778 1.00 95.25 119 ASN A CA 1
ATOM 990 C C . ASN A 1 119 ? -8.698 16.983 13.285 1.00 95.25 119 ASN A C 1
ATOM 992 O O . ASN A 1 119 ? -8.298 17.985 12.703 1.00 95.25 119 ASN A O 1
ATOM 996 N N . GLU A 1 120 ? -9.332 15.985 12.657 1.00 95.12 120 GLU A N 1
ATOM 997 C CA . GLU A 1 120 ? -9.720 16.006 11.234 1.00 95.12 120 GLU A CA 1
ATOM 998 C C . GLU A 1 120 ? -8.554 16.166 10.240 1.00 95.12 120 GLU A C 1
ATOM 1000 O O . GLU A 1 120 ? -8.733 16.601 9.103 1.00 95.12 120 GLU A O 1
ATOM 1005 N N . SER A 1 121 ? -7.343 15.789 10.651 1.00 97.00 121 SER A N 1
ATOM 1006 C CA . SER A 1 121 ? -6.143 15.918 9.831 1.00 97.00 121 SER A CA 1
ATOM 1007 C C . SER A 1 121 ? -5.186 14.741 10.014 1.00 97.00 121 SER A C 1
ATOM 1009 O O . SER A 1 121 ? -5.168 14.071 11.048 1.00 97.00 121 SER A O 1
ATOM 1011 N N . TRP A 1 122 ? -4.376 14.477 8.987 1.00 98.06 122 TRP A N 1
ATOM 1012 C CA . TRP A 1 122 ? -3.290 13.502 9.055 1.00 98.06 122 TRP A CA 1
ATOM 1013 C C . TRP A 1 122 ? -2.040 14.158 9.636 1.00 98.06 122 TRP A C 1
ATOM 1015 O O . TRP A 1 122 ? -1.423 15.002 8.987 1.00 98.06 122 TRP A O 1
ATOM 1025 N N . ILE A 1 123 ? -1.646 13.736 10.833 1.00 98.06 123 ILE A N 1
ATOM 1026 C CA . ILE A 1 123 ? -0.429 14.203 11.497 1.00 98.06 123 ILE A CA 1
ATOM 1027 C C . ILE A 1 123 ? 0.692 13.193 11.227 1.00 98.06 123 ILE A C 1
ATOM 1029 O O . ILE A 1 123 ? 0.512 12.017 11.556 1.00 98.06 123 ILE A O 1
ATOM 1033 N N . PRO A 1 124 ? 1.824 13.595 10.618 1.00 97.88 124 PRO A N 1
ATOM 1034 C CA . PRO A 1 124 ? 2.935 12.684 10.368 1.00 97.88 124 PRO A CA 1
ATOM 1035 C C . PRO A 1 124 ? 3.561 12.215 11.684 1.00 97.88 124 PRO A C 1
ATOM 1037 O O . PRO A 1 124 ? 3.621 12.954 12.665 1.00 97.88 124 PRO A O 1
ATOM 1040 N N . LEU A 1 125 ? 4.038 10.977 11.688 1.00 97.38 125 LEU A N 1
ATOM 1041 C CA . LEU A 1 125 ? 4.757 10.368 12.796 1.00 97.38 125 LEU A CA 1
ATOM 1042 C C . LEU A 1 125 ? 6.264 10.405 12.534 1.00 97.38 125 LEU A C 1
ATOM 1044 O O . LEU A 1 125 ? 6.716 10.201 11.410 1.00 97.38 125 LEU A O 1
ATOM 1048 N N . GLU A 1 126 ? 7.045 10.557 13.601 1.00 94.44 126 GLU A N 1
ATOM 1049 C CA . GLU A 1 126 ? 8.519 10.575 13.571 1.00 94.44 126 GLU A CA 1
ATOM 1050 C C . GLU A 1 126 ? 9.150 9.189 13.321 1.00 94.44 126 GLU A C 1
ATOM 1052 O O . GLU A 1 126 ? 10.369 9.025 13.344 1.00 94.44 126 GLU A O 1
ATOM 1057 N N . HIS A 1 127 ? 8.336 8.149 13.119 1.00 92.38 127 HIS A N 1
ATOM 1058 C CA . HIS A 1 127 ? 8.807 6.792 12.872 1.00 92.38 127 HIS A CA 1
ATOM 1059 C C . HIS A 1 127 ? 7.948 6.056 11.846 1.00 92.38 127 HIS A C 1
ATOM 1061 O O . HIS A 1 127 ? 6.752 6.293 11.704 1.00 92.38 127 HIS A O 1
ATOM 1067 N N . SER A 1 128 ? 8.555 5.057 11.213 1.00 91.62 128 SER A N 1
ATOM 1068 C CA . SER A 1 128 ? 7.918 4.124 10.277 1.00 91.62 128 SER A CA 1
ATOM 1069 C C . SER A 1 128 ? 7.857 2.685 10.816 1.00 91.62 128 SER A C 1
ATOM 1071 O O . SER A 1 128 ? 7.762 1.729 10.052 1.00 91.62 128 SER A O 1
ATOM 1073 N N . ASN A 1 129 ? 7.919 2.515 12.144 1.00 91.69 129 ASN A N 1
ATOM 1074 C CA . ASN A 1 129 ? 7.727 1.218 12.800 1.00 91.69 129 ASN A CA 1
ATOM 1075 C C . ASN A 1 129 ? 6.226 0.873 12.878 1.00 91.69 129 ASN A C 1
ATOM 1077 O O . ASN A 1 129 ? 5.482 1.546 13.594 1.00 91.69 129 ASN A O 1
ATOM 1081 N N . SER A 1 130 ? 5.800 -0.163 12.147 1.00 89.75 130 SER A N 1
ATOM 1082 C CA . SER A 1 130 ? 4.407 -0.625 12.085 1.00 89.75 130 SER A CA 1
ATOM 1083 C C . SER A 1 130 ? 3.958 -1.408 13.315 1.00 89.75 130 SER A C 1
ATOM 1085 O O . SER A 1 130 ? 2.781 -1.331 13.655 1.00 89.75 130 SER A O 1
ATOM 1087 N N . GLU A 1 131 ? 4.859 -2.103 14.014 1.00 90.56 131 GLU A N 1
ATOM 1088 C CA . GLU A 1 131 ? 4.541 -2.867 15.232 1.00 90.56 131 GLU A CA 1
ATOM 1089 C C . GLU A 1 131 ? 3.946 -1.942 16.297 1.00 90.56 131 GLU A C 1
ATOM 1091 O O . GLU A 1 131 ? 2.898 -2.226 16.866 1.00 90.56 131 GLU A O 1
ATOM 1096 N N . LYS A 1 132 ? 4.530 -0.746 16.454 1.00 89.25 132 LYS A N 1
ATOM 1097 C CA . LYS A 1 132 ? 4.014 0.297 17.356 1.00 89.25 132 LYS A CA 1
ATOM 1098 C C . LYS A 1 132 ? 2.611 0.794 17.001 1.00 89.25 132 LYS A C 1
ATOM 1100 O O . LYS A 1 132 ? 1.946 1.370 17.854 1.00 89.25 132 LYS A O 1
ATOM 1105 N N . LEU A 1 133 ? 2.197 0.659 15.741 1.00 90.00 133 LEU A N 1
ATOM 1106 C CA . LEU A 1 133 ? 0.890 1.126 15.284 1.00 90.00 133 LEU A CA 1
ATOM 1107 C C . LEU A 1 133 ? -0.159 0.030 15.373 1.00 90.00 133 LEU A C 1
ATOM 1109 O O . LEU A 1 133 ? -1.297 0.313 15.730 1.00 90.00 133 LEU A O 1
ATOM 1113 N N . ILE A 1 134 ? 0.210 -1.196 15.005 1.00 87.19 134 ILE A N 1
ATOM 1114 C CA . ILE A 1 134 ? -0.712 -2.322 14.848 1.00 87.19 134 ILE A CA 1
ATOM 1115 C C . ILE A 1 134 ? -1.017 -3.002 16.184 1.00 87.19 134 ILE A C 1
ATOM 1117 O O . ILE A 1 134 ? -2.149 -3.481 16.315 1.00 87.19 134 ILE A O 1
ATOM 1121 N N . GLY A 1 135 ? -0.073 -2.961 17.137 1.00 69.56 135 GLY A N 1
ATOM 1122 C CA . GLY A 1 135 ? -0.134 -3.691 18.408 1.00 69.56 135 GLY A CA 1
ATOM 1123 C C . GLY A 1 135 ? 0.428 -5.093 18.286 1.00 69.56 135 GLY A C 1
ATOM 1124 O O . GLY A 1 135 ? -0.081 -5.839 17.419 1.00 69.56 135 GLY A O 1
#

pLDDT: mean 90.95, std 9.68, range [53.12, 98.69]

Foldseek 3Di:
DFWAKKWKDQFQVRPHIDMDGCPVVCVVVDDDDDDDPSPCSVVVVQLVCCLQPVDGPVDDPPDLVQLVGGRLVDQKIKIWTWGQAPVRWIKIWIWMWGADPVDRSDIDDIDIWMFTQDPNDTHTDPDSHNVVVRD

Secondary structure (DSSP, 8-state):
-EEEEEEEESBTTB-S-EEEE-HHHHTTS-------TTSSHHHHHHHHHHHHHS--TT--TTS-HHHHHB-TT-SEEEEEEEEE-TTS-EEEEEEEEEB-SS-TT-BPPPEEEEEEEETTEEEEPS---SHHHH-

Sequence (135 aa):
MIPIQLTLEGLYSYQERQKIDFQNLTEAGLFGIFGSVGSGKSSILEAISFALYGETERLNARDKRTYNMMNLKSNRSYIEFDFINYENKKYRATREFRRNSKNFEDVKTPNVVFYEWKNESWIPLEHSNSEKLIG